Protein AF-A0A355DF22-F1 (afdb_monomer)

Foldseek 3Di:
DDPDLPQAAALLLQLLLVVLLVLLVLLQQLLVQCVVFHDLSVQSNVLSVVSNCSSCCSNVSYDYDDDDPVSVVCSLVSSLVSQLLSSLRSCLSSVQVPDPPDDPVVSSVQSSVLSNCLLLLVPDHPADPRHHPVVDRVSVVSSSNVNNVNNVVSVVCVCVVPVVD

Radius of gyration: 17.3 Å; Cα contacts (8 Å, |Δi|>4): 231; chains: 1; bounding box: 56×30×51 Å

Secondary structure (DSSP, 8-state):
-------EE-HHHHHHHHHHHHHHHHHHHHHHHHHHH-S-HHHHHHHHHHHHHHHHHHHHHEE-----HHHHHHHHHHHHHHHHHHTTHHHHHTTTT--TT--HHHHHHHHHHHHHHHHTT------BTTB-GGGS-HHHHHHHHHHHHHHHHHHHHHHHHHS--

Solvent-accessible surface area (backbone atoms only — not comparable to full-atom values): 8362 Å² total; per-residue (Å²): 138,80,82,74,78,78,52,45,73,31,42,31,51,21,51,31,9,52,51,28,40,55,51,17,50,41,30,39,52,15,17,60,44,7,69,78,73,39,82,46,22,66,29,17,42,51,34,15,51,54,35,30,51,54,8,49,50,33,36,68,48,23,33,68,55,84,86,46,72,68,50,50,54,49,22,52,56,49,25,53,54,50,50,22,58,60,56,14,38,39,39,59,60,46,40,72,60,67,51,91,98,60,56,71,69,56,33,48,47,48,26,36,47,40,21,37,21,18,40,68,49,65,75,59,71,75,60,39,98,92,46,51,70,86,76,53,38,60,9,62,55,45,33,49,52,48,33,26,52,53,21,50,50,49,53,53,51,50,51,64,64,56,68,78,114

Structure (mmCIF, N/CA/C/O backbone):
data_AF-A0A355DF22-F1
#
_entry.id   AF-A0A355DF22-F1
#
loop_
_atom_site.group_PDB
_atom_site.id
_atom_site.type_symbol
_atom_site.label_atom_id
_atom_site.label_alt_id
_atom_site.label_comp_id
_atom_site.label_asym_id
_atom_site.label_entity_id
_atom_site.label_seq_id
_atom_site.pdbx_PDB_ins_code
_atom_site.Cartn_x
_atom_site.Cartn_y
_atom_site.Cartn_z
_atom_site.occupancy
_atom_site.B_iso_or_equiv
_atom_site.auth_seq_id
_atom_site.auth_comp_id
_atom_site.auth_asym_id
_atom_site.auth_atom_id
_atom_site.pdbx_PDB_model_num
A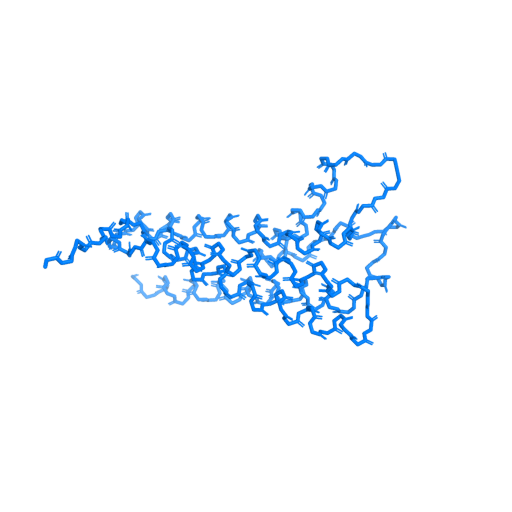TOM 1 N N . MET A 1 1 ? -37.456 12.253 9.117 1.00 39.12 1 MET A N 1
ATOM 2 C CA . MET A 1 1 ? -36.954 10.973 9.665 1.00 39.12 1 MET A CA 1
ATOM 3 C C . MET A 1 1 ? -35.937 10.402 8.690 1.00 39.12 1 MET A C 1
ATOM 5 O O . MET A 1 1 ? -36.311 9.685 7.775 1.00 39.12 1 MET A O 1
ATOM 9 N N . THR A 1 2 ? -34.670 10.788 8.810 1.00 47.53 2 THR A N 1
ATOM 10 C CA . THR A 1 2 ? -33.582 10.227 8.000 1.00 47.53 2 THR A CA 1
ATOM 11 C C . THR A 1 2 ? -33.046 8.998 8.717 1.00 47.53 2 THR A C 1
ATOM 13 O O . THR A 1 2 ? -32.578 9.083 9.850 1.00 47.53 2 THR A O 1
ATOM 16 N N . VAL A 1 3 ? -33.188 7.841 8.075 1.00 49.06 3 VAL A N 1
ATOM 17 C CA . VAL A 1 3 ? -32.659 6.560 8.540 1.00 49.06 3 VAL A CA 1
ATOM 18 C C . VAL A 1 3 ? -31.149 6.720 8.700 1.00 49.06 3 VAL A C 1
ATOM 20 O O . VAL A 1 3 ? -30.416 6.826 7.720 1.00 49.06 3 VAL A O 1
ATOM 23 N N . LEU A 1 4 ? -30.685 6.811 9.946 1.00 54.22 4 LEU A N 1
ATOM 24 C CA . LEU A 1 4 ? -29.269 6.735 10.280 1.00 54.22 4 LEU A CA 1
ATOM 25 C C . LEU A 1 4 ? -28.772 5.383 9.769 1.00 54.22 4 LEU A C 1
ATOM 27 O O . LEU A 1 4 ? -29.123 4.347 10.333 1.00 54.22 4 LEU A O 1
ATOM 31 N N . HIS A 1 5 ? -27.982 5.379 8.693 1.00 60.12 5 HIS A N 1
ATOM 32 C CA . HIS A 1 5 ? -27.253 4.184 8.292 1.00 60.12 5 HIS A CA 1
ATOM 33 C C . HIS A 1 5 ? -26.396 3.751 9.484 1.00 60.12 5 HIS A C 1
ATOM 35 O O . HIS A 1 5 ? -25.424 4.413 9.852 1.00 60.12 5 HIS A O 1
ATOM 41 N N . SER A 1 6 ? -26.807 2.657 10.121 1.00 79.19 6 SER A N 1
ATOM 42 C CA . SER A 1 6 ? -26.033 1.963 11.139 1.00 79.19 6 SER A CA 1
ATOM 43 C C . SER A 1 6 ? -24.684 1.591 10.522 1.00 79.19 6 SER A C 1
ATOM 45 O O . SER A 1 6 ? -24.592 0.665 9.719 1.00 79.19 6 SER A O 1
ATOM 47 N N . ARG A 1 7 ? -23.640 2.369 10.828 1.00 88.69 7 ARG A N 1
ATOM 48 C CA . ARG A 1 7 ? -22.266 2.047 10.428 1.00 88.69 7 ARG A CA 1
ATOM 49 C C . ARG A 1 7 ? -21.867 0.738 11.099 1.00 88.69 7 ARG A C 1
ATOM 51 O O . ARG A 1 7 ? -22.084 0.569 12.303 1.00 88.69 7 ARG A O 1
ATOM 58 N N . TRP A 1 8 ? -21.245 -0.147 10.331 1.00 91.38 8 TRP A N 1
ATOM 59 C CA . TRP A 1 8 ? -20.798 -1.459 10.787 1.00 91.38 8 TRP A CA 1
ATOM 60 C C . TRP A 1 8 ? -19.793 -1.291 11.928 1.00 91.38 8 TRP A C 1
ATOM 62 O O . TRP A 1 8 ? -18.832 -0.529 11.812 1.00 91.38 8 TRP A O 1
ATOM 72 N N . VAL A 1 9 ? -20.015 -1.969 13.052 1.00 94.25 9 VAL A N 1
ATOM 73 C CA . VAL A 1 9 ? -19.109 -1.891 14.203 1.00 94.25 9 VAL A CA 1
ATOM 74 C C . VAL A 1 9 ? -17.957 -2.863 13.974 1.00 94.25 9 VAL A C 1
ATOM 76 O O . VAL A 1 9 ? -18.108 -4.067 14.144 1.00 94.25 9 VAL A O 1
ATOM 79 N N . THR A 1 10 ? -16.814 -2.341 13.540 1.00 94.88 10 THR A N 1
ATOM 80 C CA . THR A 1 10 ? -15.580 -3.110 13.353 1.00 94.88 10 THR A CA 1
ATOM 81 C C . THR A 1 10 ? -14.383 -2.176 13.457 1.00 94.88 10 THR A C 1
ATOM 83 O O . THR A 1 10 ? -14.158 -1.315 12.605 1.00 94.88 10 THR A O 1
ATOM 86 N N . THR A 1 11 ? -13.603 -2.334 14.524 1.00 95.00 11 THR A N 1
ATOM 87 C CA . THR A 1 11 ? -12.383 -1.545 14.726 1.00 95.00 11 THR A CA 1
ATOM 88 C C . THR A 1 11 ? -11.331 -1.898 13.680 1.00 95.00 11 THR A C 1
ATOM 90 O O . THR A 1 11 ? -10.740 -0.991 13.103 1.00 95.00 11 THR A O 1
ATOM 93 N N . THR A 1 12 ? -11.153 -3.184 13.358 1.00 95.75 12 THR A N 1
ATOM 94 C CA . THR A 1 12 ? -10.207 -3.636 12.327 1.00 95.75 12 THR A CA 1
ATOM 95 C C . THR A 1 12 ? -10.518 -3.036 10.967 1.00 95.75 12 THR A C 1
ATOM 97 O O . THR A 1 12 ? -9.631 -2.460 10.346 1.00 95.75 12 THR A O 1
ATOM 100 N N . GLY A 1 13 ? -11.780 -3.102 10.524 1.00 96.75 13 GLY A N 1
ATOM 101 C CA . GLY A 1 13 ? -12.176 -2.486 9.259 1.00 96.75 13 GLY A CA 1
ATOM 102 C C . GLY A 1 13 ? -11.934 -0.978 9.281 1.00 96.75 13 GLY A C 1
ATOM 103 O O . GLY A 1 13 ? -11.339 -0.424 8.362 1.00 96.75 13 GLY A O 1
ATOM 104 N N . HIS A 1 14 ? -12.306 -0.313 10.373 1.00 97.00 14 HIS A N 1
ATOM 105 C CA . HIS A 1 14 ? -12.132 1.130 10.491 1.00 97.00 14 HIS A CA 1
ATOM 106 C C . HIS A 1 14 ? -10.668 1.569 10.395 1.00 97.00 14 HIS A C 1
ATOM 10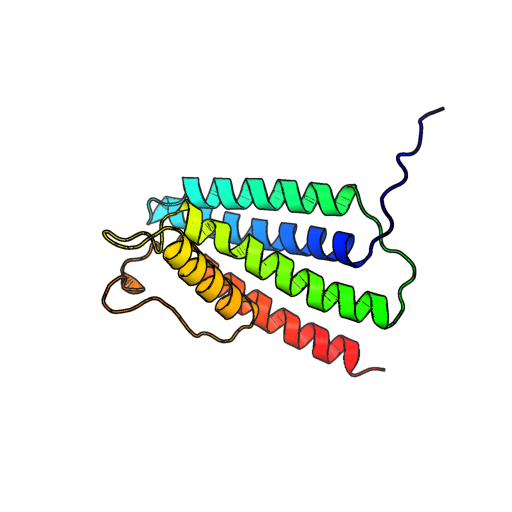8 O O . HIS A 1 14 ? -10.360 2.496 9.647 1.00 97.00 14 HIS A O 1
ATOM 114 N N . VAL A 1 15 ? -9.775 0.892 11.120 1.00 96.25 15 VAL A N 1
ATOM 115 C CA . VAL A 1 15 ? -8.334 1.178 11.124 1.00 96.25 15 VAL A CA 1
ATOM 116 C C . VAL A 1 15 ? -7.706 0.833 9.775 1.00 96.25 15 VAL A C 1
ATOM 118 O O . VAL A 1 15 ? -6.985 1.664 9.224 1.00 96.25 15 VAL A O 1
ATOM 121 N N . ALA A 1 16 ? -8.047 -0.318 9.189 1.00 97.62 16 ALA A N 1
ATOM 122 C CA . ALA A 1 16 ? -7.577 -0.694 7.859 1.00 97.62 16 ALA A CA 1
ATOM 123 C C . ALA A 1 16 ? -8.006 0.327 6.794 1.00 97.62 16 ALA A C 1
ATOM 125 O O . ALA A 1 16 ? -7.212 0.683 5.931 1.00 97.62 16 ALA A O 1
ATOM 126 N N . GLY A 1 17 ? -9.224 0.872 6.887 1.00 98.06 17 GLY A N 1
ATOM 127 C CA . GLY A 1 17 ? -9.704 1.911 5.975 1.00 98.06 17 GLY A CA 1
ATOM 128 C C . GLY A 1 17 ? -8.870 3.190 6.045 1.00 98.06 17 GLY A C 1
ATOM 129 O O . GLY A 1 17 ? -8.516 3.749 5.011 1.00 98.06 17 GLY A O 1
ATOM 130 N N . ILE A 1 18 ? -8.495 3.624 7.255 1.00 97.31 18 ILE A N 1
ATOM 131 C CA . ILE A 1 18 ? -7.575 4.759 7.445 1.00 97.31 18 ILE A CA 1
ATOM 132 C C . ILE A 1 18 ? -6.206 4.428 6.853 1.00 97.31 18 ILE A C 1
ATOM 134 O O . ILE A 1 18 ? -5.663 5.231 6.100 1.00 97.31 18 ILE A O 1
ATOM 138 N N . ALA A 1 19 ? -5.664 3.248 7.156 1.00 97.00 19 ALA A N 1
ATOM 139 C CA . ALA A 1 19 ? -4.358 2.833 6.660 1.00 97.00 19 ALA A CA 1
ATOM 140 C C . ALA A 1 19 ? -4.314 2.813 5.124 1.00 97.00 19 ALA A C 1
ATOM 142 O O . ALA A 1 19 ? -3.382 3.353 4.537 1.00 97.00 19 ALA A O 1
ATOM 143 N N . LEU A 1 20 ? -5.354 2.297 4.461 1.00 98.44 20 LEU A N 1
ATOM 144 C CA . LEU A 1 20 ? -5.457 2.301 3.000 1.00 98.44 20 LEU A CA 1
ATOM 145 C C . LEU A 1 20 ? -5.462 3.717 2.406 1.00 98.44 20 LEU A C 1
ATOM 147 O O . LEU A 1 20 ? -4.859 3.929 1.360 1.00 98.44 20 LEU A O 1
ATOM 151 N N . LEU A 1 21 ? -6.062 4.709 3.071 1.00 98.38 21 LEU A N 1
ATOM 152 C CA . LEU A 1 21 ? -5.981 6.103 2.611 1.00 98.38 21 LEU A CA 1
ATOM 153 C C . LEU A 1 21 ? -4.540 6.641 2.652 1.00 98.38 21 LEU A C 1
ATOM 155 O O . LEU A 1 21 ? -4.125 7.343 1.731 1.00 98.38 21 LEU A O 1
ATOM 159 N N . PHE A 1 22 ? -3.752 6.268 3.666 1.00 95.69 22 PHE A N 1
ATOM 160 C CA . PHE A 1 22 ? -2.318 6.584 3.710 1.00 95.69 22 PHE A CA 1
ATOM 161 C C . PHE A 1 22 ? -1.526 5.836 2.631 1.00 95.69 22 PHE A C 1
ATOM 163 O O . PHE A 1 22 ? -0.650 6.419 1.994 1.00 95.69 22 PHE A O 1
ATOM 170 N N . VAL A 1 23 ? -1.855 4.567 2.375 1.00 97.94 23 VAL A N 1
ATOM 171 C CA . VAL A 1 23 ? -1.255 3.794 1.277 1.00 97.94 23 VAL A CA 1
ATOM 172 C C . VAL A 1 23 ? -1.539 4.450 -0.079 1.00 97.94 23 VAL A C 1
ATOM 174 O O . VAL A 1 23 ? -0.621 4.611 -0.883 1.00 97.94 23 VAL A O 1
ATOM 177 N N . ALA A 1 24 ? -2.774 4.899 -0.313 1.00 98.56 24 ALA A N 1
ATOM 178 C CA . ALA A 1 24 ? -3.162 5.605 -1.531 1.00 98.56 24 ALA A CA 1
ATOM 179 C C . ALA A 1 24 ? -2.409 6.932 -1.715 1.00 98.56 24 ALA A C 1
ATOM 181 O O . ALA A 1 24 ? -2.095 7.302 -2.847 1.00 98.56 24 ALA A O 1
ATOM 182 N N . ALA A 1 25 ? -2.074 7.631 -0.624 1.00 97.12 25 ALA A N 1
A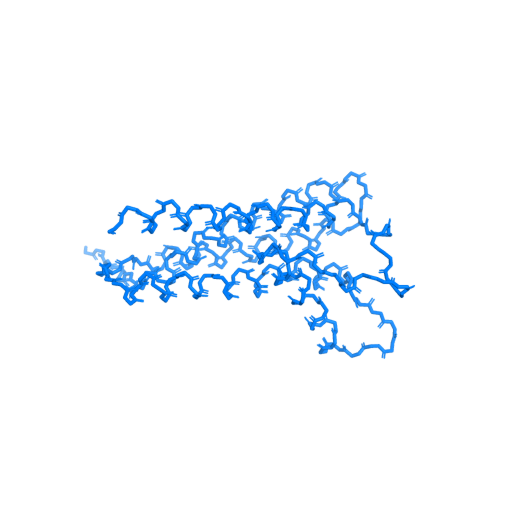TOM 183 C CA . ALA A 1 25 ? -1.233 8.825 -0.683 1.00 97.12 25 ALA A CA 1
ATOM 184 C C . ALA A 1 25 ? 0.189 8.492 -1.165 1.00 97.12 25 ALA A C 1
ATOM 186 O O . ALA A 1 25 ? 0.727 9.198 -2.013 1.00 97.12 25 ALA A O 1
ATOM 187 N N . GLY A 1 26 ? 0.767 7.380 -0.702 1.00 97.12 26 GLY A N 1
ATOM 188 C CA . GLY A 1 26 ? 2.054 6.885 -1.197 1.00 97.12 26 GLY A CA 1
ATOM 189 C C . GLY A 1 26 ? 2.033 6.485 -2.667 1.00 97.12 26 GLY A C 1
ATOM 190 O O . GLY A 1 26 ? 2.939 6.840 -3.416 1.00 97.12 26 GLY A O 1
ATOM 191 N N . MET A 1 27 ? 0.980 5.783 -3.097 1.00 98.31 27 MET A N 1
ATOM 192 C CA . MET A 1 27 ? 0.791 5.432 -4.510 1.00 98.31 27 MET A CA 1
ATOM 193 C C . MET A 1 27 ? 0.645 6.690 -5.375 1.00 98.31 27 MET A C 1
ATOM 195 O O . MET A 1 27 ? 1.263 6.776 -6.429 1.00 98.31 27 MET A O 1
ATOM 199 N N . SER A 1 28 ? -0.111 7.688 -4.903 1.00 98.00 28 SER A N 1
ATOM 200 C CA . SER A 1 28 ? -0.248 8.989 -5.572 1.00 98.00 28 SER A CA 1
ATOM 201 C C . SER A 1 28 ? 1.088 9.723 -5.674 1.00 98.00 28 SER A C 1
ATOM 203 O O . SER A 1 28 ? 1.394 10.284 -6.719 1.00 98.00 28 SER A O 1
ATOM 205 N N . LEU A 1 29 ? 1.898 9.705 -4.609 1.00 97.44 29 LEU A N 1
ATOM 206 C 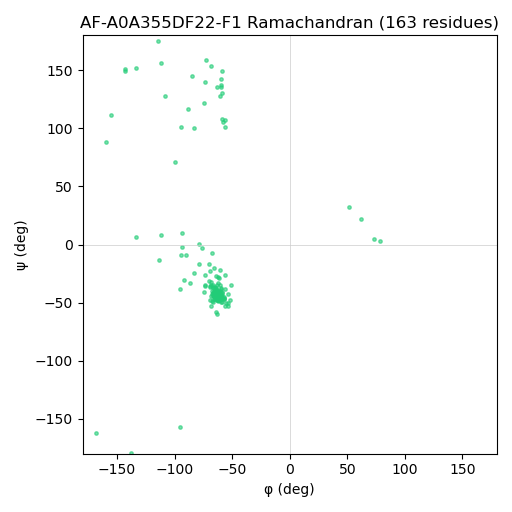CA . LEU A 1 29 ? 3.227 10.314 -4.615 1.00 97.44 29 LEU A CA 1
ATOM 207 C C . LEU A 1 29 ? 4.136 9.648 -5.652 1.00 97.44 29 LEU A C 1
ATOM 209 O O . LEU A 1 29 ? 4.763 10.345 -6.445 1.00 97.44 29 LEU A O 1
ATOM 213 N N . GLY A 1 30 ? 4.171 8.313 -5.674 1.00 97.25 30 GLY A N 1
ATOM 214 C CA . GLY A 1 30 ? 4.908 7.569 -6.691 1.00 97.25 30 GLY A CA 1
ATOM 215 C C . GLY A 1 30 ? 4.408 7.886 -8.100 1.00 97.25 30 GLY A C 1
ATOM 216 O O . GLY A 1 30 ? 5.213 8.181 -8.971 1.00 97.25 30 GLY A O 1
ATOM 217 N N . ALA A 1 31 ? 3.090 7.961 -8.301 1.00 97.62 31 ALA A N 1
ATOM 218 C CA . ALA A 1 31 ? 2.507 8.319 -9.589 1.00 97.62 31 ALA A CA 1
ATOM 219 C C . ALA A 1 31 ? 2.919 9.719 -10.066 1.00 97.62 31 ALA A C 1
ATOM 221 O O . ALA A 1 31 ? 3.204 9.900 -11.243 1.00 97.62 31 ALA A O 1
ATOM 222 N N . VAL A 1 32 ? 2.964 10.707 -9.163 1.00 97.25 32 VAL A N 1
ATOM 223 C CA . VAL A 1 32 ? 3.420 12.067 -9.486 1.00 97.25 32 VAL A CA 1
ATOM 224 C C . VAL A 1 32 ? 4.886 12.072 -9.909 1.00 97.25 32 VAL A C 1
ATOM 226 O O . VAL A 1 32 ? 5.229 12.790 -10.839 1.00 97.25 32 VAL A O 1
ATOM 229 N N . ILE A 1 33 ? 5.739 11.282 -9.256 1.00 96.56 33 ILE A N 1
ATOM 230 C CA . ILE A 1 33 ? 7.159 11.163 -9.625 1.00 96.56 33 ILE A CA 1
ATOM 231 C C . ILE A 1 33 ? 7.298 10.499 -10.994 1.00 96.56 33 ILE A C 1
ATOM 233 O O . ILE A 1 33 ? 7.998 11.016 -11.858 1.00 96.56 33 ILE A O 1
ATOM 237 N N . GLU A 1 34 ? 6.541 9.431 -11.222 1.00 94.81 34 GLU A N 1
ATOM 238 C CA . GLU A 1 34 ? 6.537 8.685 -12.478 1.00 94.81 34 GLU A CA 1
ATOM 239 C C . GLU A 1 34 ? 6.103 9.551 -13.681 1.00 94.81 34 GLU A C 1
ATOM 241 O O . GLU A 1 34 ? 6.468 9.247 -14.809 1.00 94.81 34 GLU A O 1
ATOM 246 N N . LEU A 1 35 ? 5.376 10.664 -13.474 1.00 93.62 35 LEU A N 1
ATOM 247 C CA . LEU A 1 35 ? 5.057 11.627 -14.545 1.00 93.62 35 LEU A CA 1
ATOM 248 C C . LEU A 1 35 ? 6.289 12.359 -15.103 1.00 93.62 35 LEU A C 1
ATOM 250 O O . LEU A 1 35 ? 6.199 12.932 -16.190 1.00 93.62 35 LEU A O 1
ATOM 254 N N . PHE A 1 36 ? 7.400 12.401 -14.365 1.00 91.06 36 PHE A N 1
ATOM 255 C CA . PHE A 1 36 ? 8.613 13.107 -14.780 1.00 91.06 36 PHE A CA 1
ATOM 256 C C . PHE A 1 36 ? 9.625 12.196 -15.472 1.00 91.06 36 PHE A C 1
ATOM 258 O O . PHE A 1 36 ? 10.279 12.640 -16.416 1.00 91.06 36 PHE A O 1
ATOM 265 N N . ASP A 1 37 ? 9.776 10.956 -15.005 1.00 83.12 37 ASP A N 1
ATOM 266 C CA . ASP A 1 37 ? 10.865 10.065 -15.423 1.00 83.12 37 ASP A CA 1
ATOM 267 C C . ASP A 1 37 ? 10.434 8.631 -15.771 1.00 83.12 37 ASP A C 1
ATOM 269 O O . ASP A 1 37 ? 11.292 7.802 -16.079 1.00 83.12 37 ASP A O 1
ATOM 273 N N . GLY A 1 38 ? 9.129 8.346 -15.789 1.00 85.12 38 GLY A N 1
ATOM 274 C CA . GLY A 1 38 ? 8.600 7.004 -16.009 1.00 85.12 38 GLY A CA 1
ATOM 275 C C . GLY A 1 38 ? 7.390 6.932 -16.942 1.00 85.12 38 GLY A C 1
ATOM 276 O O . GLY A 1 38 ? 6.917 7.925 -17.498 1.00 85.12 38 GLY A O 1
ATOM 277 N N . THR A 1 39 ? 6.894 5.712 -17.145 1.00 90.44 39 THR A N 1
ATOM 278 C CA . THR A 1 39 ? 5.729 5.419 -18.005 1.00 90.44 39 THR A CA 1
ATOM 279 C C . THR A 1 39 ? 4.531 4.903 -17.222 1.00 90.44 39 THR A C 1
ATOM 281 O O . THR A 1 39 ? 3.408 4.915 -17.727 1.00 90.44 39 THR A O 1
ATOM 284 N N . GLU A 1 40 ? 4.737 4.517 -15.964 1.00 95.25 40 GLU A N 1
ATOM 285 C CA . GLU A 1 40 ? 3.756 3.764 -15.184 1.00 95.25 40 GLU A CA 1
ATOM 286 C C . GLU A 1 40 ? 2.837 4.650 -14.331 1.00 95.25 40 GLU A C 1
ATOM 288 O O . GLU A 1 40 ? 2.040 4.157 -13.527 1.00 95.25 40 GLU A O 1
ATOM 293 N N . ALA A 1 41 ? 2.880 5.972 -14.533 1.00 96.56 41 ALA A N 1
ATOM 294 C CA . ALA A 1 41 ? 2.033 6.919 -13.815 1.00 96.56 41 ALA A CA 1
ATOM 295 C C . ALA A 1 41 ? 0.533 6.572 -13.918 1.00 96.56 41 ALA A C 1
ATOM 297 O O . ALA A 1 41 ? -0.146 6.606 -12.886 1.00 96.56 41 ALA A O 1
ATOM 298 N N . PRO A 1 42 ? -0.018 6.168 -15.088 1.00 96.94 42 PRO A N 1
ATOM 299 C CA . PRO A 1 42 ? -1.418 5.761 -15.177 1.00 96.94 42 PRO A CA 1
ATOM 300 C C . PRO A 1 42 ? -1.741 4.552 -14.292 1.00 96.94 42 PRO A C 1
ATOM 302 O O . PRO A 1 42 ? -2.754 4.559 -13.591 1.00 96.94 42 PRO A O 1
ATOM 305 N N . ALA A 1 43 ? -0.874 3.537 -14.274 1.00 97.38 43 ALA A N 1
ATOM 306 C CA . ALA A 1 43 ? -1.059 2.343 -13.456 1.00 97.38 43 ALA A CA 1
ATOM 307 C C . ALA A 1 43 ? -1.042 2.677 -11.958 1.00 97.38 43 ALA A C 1
ATOM 309 O O . ALA A 1 43 ? -1.912 2.230 -11.204 1.00 97.38 43 ALA A O 1
ATOM 310 N N . MET A 1 44 ? -0.103 3.526 -11.533 1.00 97.88 44 MET A N 1
ATOM 311 C CA . MET A 1 44 ? -0.009 3.978 -10.146 1.00 97.88 44 MET A CA 1
ATOM 312 C C . MET A 1 44 ? -1.199 4.857 -9.733 1.00 97.88 44 MET A C 1
ATOM 314 O O . MET A 1 44 ? -1.699 4.708 -8.618 1.00 97.88 44 MET A O 1
ATOM 318 N N . LEU A 1 45 ? -1.710 5.720 -10.621 1.00 98.25 45 LEU A N 1
ATOM 319 C CA . LEU A 1 45 ? -2.922 6.509 -10.367 1.00 98.25 45 LEU A CA 1
ATOM 320 C C . LEU A 1 45 ? -4.163 5.625 -10.224 1.00 98.25 45 LEU A C 1
ATOM 322 O O . LEU A 1 45 ? -4.975 5.858 -9.329 1.00 98.25 45 LEU A O 1
ATOM 326 N N . VAL A 1 46 ? -4.309 4.593 -11.061 1.00 98.50 46 VAL A N 1
ATOM 327 C CA . VAL A 1 46 ? -5.409 3.627 -10.930 1.00 98.50 46 VAL A CA 1
ATOM 328 C C . VAL A 1 46 ? -5.288 2.861 -9.612 1.00 98.50 46 VAL A C 1
ATOM 330 O O . VAL A 1 46 ? -6.278 2.757 -8.885 1.00 98.50 46 VAL A O 1
ATOM 333 N N . ALA A 1 47 ? -4.086 2.396 -9.249 1.00 98.62 47 ALA A N 1
ATOM 334 C CA . ALA A 1 47 ? -3.840 1.754 -7.956 1.00 98.62 47 ALA A CA 1
ATOM 335 C C . ALA A 1 47 ? -4.220 2.678 -6.788 1.00 98.62 47 ALA A C 1
ATOM 337 O O . ALA A 1 47 ? -4.936 2.262 -5.872 1.00 98.62 47 ALA A O 1
ATOM 338 N N . ALA A 1 48 ? -3.799 3.945 -6.846 1.00 98.69 48 ALA A N 1
ATOM 339 C CA . ALA A 1 48 ? -4.105 4.951 -5.839 1.00 98.69 48 ALA A CA 1
ATOM 340 C C . ALA A 1 48 ? -5.614 5.203 -5.728 1.00 98.69 48 ALA A C 1
ATOM 342 O O . ALA A 1 48 ? -6.149 5.205 -4.622 1.00 98.69 48 ALA A O 1
ATOM 343 N N . ALA A 1 49 ? -6.316 5.360 -6.853 1.00 98.69 49 ALA A N 1
ATOM 344 C CA . ALA A 1 49 ? -7.754 5.604 -6.881 1.00 98.69 49 ALA A CA 1
ATOM 345 C C . ALA A 1 49 ? -8.550 4.414 -6.326 1.00 98.69 49 ALA A C 1
ATOM 347 O O . ALA A 1 49 ? -9.406 4.603 -5.462 1.00 98.69 49 ALA A O 1
ATOM 348 N N . VAL A 1 50 ? -8.237 3.187 -6.758 1.00 98.69 50 VAL A N 1
ATOM 349 C CA . VAL A 1 50 ? -8.872 1.960 -6.243 1.00 98.69 50 VAL A CA 1
ATOM 350 C C . VAL A 1 50 ? -8.645 1.836 -4.737 1.00 98.69 50 VAL A C 1
ATOM 352 O O . VAL A 1 50 ? -9.590 1.606 -3.980 1.00 98.69 50 VAL A O 1
ATOM 355 N N . THR A 1 51 ? -7.411 2.061 -4.287 1.00 98.75 51 THR A N 1
ATOM 356 C CA . THR A 1 51 ? -7.044 1.997 -2.869 1.00 98.75 51 THR A CA 1
ATOM 357 C C . THR A 1 51 ? -7.737 3.088 -2.052 1.00 98.75 51 THR A C 1
ATOM 359 O O . THR A 1 51 ? -8.248 2.811 -0.967 1.00 98.75 51 THR A O 1
ATOM 362 N N . ALA A 1 52 ? -7.823 4.314 -2.575 1.00 98.75 52 ALA A N 1
ATOM 363 C CA . ALA A 1 52 ? -8.496 5.431 -1.920 1.00 98.75 52 ALA A CA 1
ATOM 364 C C . ALA A 1 52 ? -10.003 5.189 -1.796 1.00 98.75 52 ALA A C 1
ATOM 366 O O . ALA A 1 52 ? -10.572 5.419 -0.731 1.00 98.75 52 ALA A O 1
ATOM 367 N N . VAL A 1 53 ? -10.648 4.684 -2.852 1.00 98.62 53 VAL A N 1
ATOM 368 C CA . VAL A 1 53 ? -12.077 4.339 -2.838 1.00 98.62 53 VAL A CA 1
ATOM 369 C C . VAL A 1 53 ? -12.348 3.212 -1.844 1.00 98.62 53 VAL A C 1
ATOM 371 O O . VAL A 1 53 ? -13.265 3.333 -1.032 1.00 98.62 53 VAL A O 1
ATOM 374 N N . ALA A 1 54 ? -11.533 2.153 -1.844 1.00 98.44 54 ALA A N 1
ATOM 375 C CA . ALA A 1 54 ? -11.659 1.058 -0.885 1.00 98.44 54 ALA A CA 1
ATOM 376 C C . ALA A 1 54 ? -11.443 1.538 0.562 1.00 98.44 54 ALA A C 1
ATOM 378 O O . ALA A 1 54 ? -12.250 1.242 1.445 1.00 98.44 54 ALA A O 1
ATOM 379 N N . GLY A 1 55 ? -10.395 2.334 0.799 1.00 98.44 55 GLY A N 1
ATOM 380 C CA . GLY A 1 55 ? -10.072 2.904 2.106 1.00 98.44 55 GLY A CA 1
ATOM 381 C C . GLY A 1 55 ? -11.158 3.843 2.628 1.00 98.44 55 GLY A C 1
ATOM 382 O O . GLY A 1 55 ? -11.621 3.685 3.759 1.00 98.44 55 GLY A O 1
ATOM 383 N N . ALA A 1 56 ? -11.635 4.768 1.790 1.00 98.38 56 ALA A N 1
ATOM 384 C CA . ALA A 1 56 ? -12.738 5.670 2.114 1.00 98.38 56 ALA A CA 1
ATOM 385 C C . ALA A 1 56 ? -14.026 4.886 2.384 1.00 98.38 56 ALA A C 1
ATOM 387 O O . ALA A 1 56 ? -14.669 5.097 3.414 1.00 98.38 56 ALA A O 1
ATOM 388 N N . GLY A 1 57 ? -14.375 3.942 1.505 1.00 97.50 57 GLY A N 1
ATOM 389 C CA . GLY A 1 57 ? -15.534 3.071 1.667 1.00 97.50 57 GLY A CA 1
ATOM 390 C C . GLY A 1 57 ? -15.510 2.360 3.016 1.00 97.50 57 GLY A C 1
ATOM 391 O O . GLY A 1 57 ? -16.461 2.469 3.788 1.00 97.50 57 GLY A O 1
ATOM 392 N N . LEU A 1 58 ? -14.387 1.729 3.363 1.00 97.06 58 LEU A N 1
ATOM 393 C CA . LEU A 1 58 ? -14.235 1.024 4.630 1.00 97.06 58 LEU A CA 1
ATOM 394 C C . LEU A 1 58 ? -14.272 1.986 5.830 1.00 97.06 58 LEU A C 1
ATOM 396 O O . LEU A 1 58 ? -15.000 1.743 6.792 1.00 97.06 58 LEU A O 1
ATOM 400 N N . ARG A 1 59 ? -13.577 3.128 5.765 1.00 97.00 59 ARG A N 1
ATOM 401 C CA . ARG A 1 59 ? -13.538 4.144 6.833 1.00 97.00 59 ARG A CA 1
ATOM 402 C C . ARG A 1 59 ? -14.904 4.778 7.116 1.00 97.00 59 ARG A C 1
ATOM 404 O O . ARG A 1 59 ? -15.222 5.077 8.276 1.00 97.00 59 ARG A O 1
ATOM 411 N N . TYR A 1 60 ? -15.700 5.042 6.086 1.00 96.50 60 TYR A N 1
ATOM 412 C CA . TYR A 1 60 ? -17.004 5.685 6.240 1.00 96.50 60 TYR A CA 1
ATOM 413 C C . TYR A 1 60 ? -18.116 4.670 6.533 1.00 96.50 60 TYR A C 1
ATOM 415 O O . TYR A 1 60 ? -18.989 4.969 7.351 1.00 96.50 60 TYR A O 1
ATOM 423 N N . ALA A 1 61 ? -18.038 3.447 5.998 1.00 96.38 61 ALA A N 1
ATOM 424 C CA . ALA A 1 61 ? -19.001 2.382 6.286 1.00 96.38 61 ALA A CA 1
ATOM 425 C C . ALA A 1 61 ? -18.849 1.779 7.693 1.00 96.38 61 ALA A C 1
ATOM 427 O O . ALA A 1 61 ? -19.828 1.279 8.249 1.00 96.38 61 ALA A O 1
ATOM 428 N N . THR A 1 62 ? -17.653 1.839 8.288 1.00 96.69 62 THR A N 1
ATOM 429 C CA . THR A 1 62 ? -17.358 1.214 9.588 1.00 96.69 62 THR A CA 1
ATOM 430 C C . THR A 1 62 ? -17.114 2.237 10.691 1.00 96.69 62 THR A C 1
ATOM 432 O O . THR A 1 62 ? -16.711 3.367 10.417 1.00 96.69 62 THR A O 1
ATOM 435 N N . ARG A 1 63 ? -17.315 1.854 11.953 1.00 95.69 63 ARG A N 1
ATOM 436 C CA . ARG A 1 63 ? -16.919 2.615 13.148 1.00 95.69 63 ARG A CA 1
ATOM 437 C C . ARG A 1 63 ? -16.217 1.702 14.164 1.00 95.69 63 ARG A C 1
ATOM 439 O O . ARG A 1 63 ? -16.544 0.513 14.195 1.00 95.69 63 ARG A O 1
ATOM 446 N N . PRO A 1 64 ? -15.312 2.231 15.007 1.00 94.25 64 PRO A N 1
ATOM 447 C CA . PRO A 1 64 ? -14.724 1.455 16.093 1.00 94.25 64 PRO A CA 1
ATOM 448 C C . PRO A 1 64 ? -15.799 0.955 17.063 1.00 94.25 64 PRO A C 1
ATOM 450 O O . PRO A 1 64 ? -16.780 1.657 17.326 1.00 94.25 64 PRO A O 1
ATOM 453 N N . GLY A 1 65 ? -15.618 -0.267 17.559 1.00 90.75 65 GLY A N 1
ATOM 454 C CA . GLY A 1 65 ? -16.417 -0.839 18.642 1.00 90.75 65 GLY A CA 1
ATOM 455 C C . GLY A 1 65 ? -15.753 -0.646 20.001 1.00 90.75 65 GLY A C 1
ATOM 456 O O . GLY A 1 65 ? -14.913 0.236 20.175 1.00 90.75 65 GLY A O 1
ATOM 457 N N . THR A 1 66 ? -16.110 -1.501 20.959 1.00 92.75 66 THR A N 1
ATOM 458 C CA . THR A 1 66 ? -15.397 -1.600 22.237 1.00 92.75 66 THR A CA 1
ATOM 459 C C . THR A 1 66 ? -13.933 -1.946 21.980 1.00 92.75 66 THR A C 1
ATOM 461 O O . THR A 1 66 ? -13.634 -2.867 21.222 1.00 92.75 66 THR A O 1
ATOM 464 N N . ILE A 1 67 ? -13.020 -1.196 22.592 1.00 91.50 67 ILE A N 1
ATOM 465 C CA . ILE A 1 67 ? -11.582 -1.422 22.455 1.00 91.50 67 ILE A CA 1
ATOM 466 C C . ILE A 1 67 ? -11.126 -2.296 23.618 1.00 91.50 67 ILE A C 1
ATOM 468 O O . ILE A 1 67 ? -10.953 -1.821 24.737 1.00 91.50 67 ILE A O 1
ATOM 472 N N . ASP A 1 68 ? -10.956 -3.583 23.343 1.00 91.25 68 ASP A N 1
ATOM 473 C CA . ASP A 1 68 ? -10.299 -4.541 24.225 1.00 91.25 68 ASP A CA 1
ATOM 474 C C . ASP A 1 68 ? -8.998 -5.058 23.586 1.00 91.25 68 ASP A C 1
ATOM 476 O O . ASP A 1 68 ? -8.663 -4.732 22.443 1.00 91.25 68 ASP A O 1
ATOM 480 N N . ARG A 1 69 ? -8.236 -5.875 24.325 1.00 90.06 69 ARG A N 1
ATOM 481 C CA . ARG A 1 69 ? -6.953 -6.409 23.838 1.00 90.06 69 ARG A CA 1
ATOM 482 C C . ARG A 1 69 ? -7.122 -7.187 22.530 1.00 90.06 69 ARG A C 1
ATOM 484 O O . ARG A 1 69 ? -6.352 -6.977 21.598 1.00 90.06 69 ARG A O 1
ATOM 491 N N . ALA A 1 70 ? -8.136 -8.049 22.443 1.00 91.00 70 ALA A N 1
ATOM 492 C CA . ALA A 1 70 ? -8.392 -8.863 21.255 1.00 91.00 70 ALA A CA 1
ATOM 493 C C . ALA A 1 70 ? -8.691 -7.997 20.020 1.00 91.00 70 ALA A C 1
ATOM 495 O O . ALA A 1 70 ? -8.157 -8.243 18.937 1.00 91.00 70 ALA A O 1
ATOM 496 N N . THR A 1 71 ? -9.483 -6.939 20.187 1.00 92.25 71 THR A N 1
ATOM 497 C CA . THR A 1 71 ? -9.809 -5.982 19.126 1.00 92.25 71 THR A CA 1
ATOM 498 C C . THR A 1 71 ? -8.574 -5.212 18.661 1.00 92.25 71 THR A C 1
ATOM 500 O O . THR A 1 71 ? -8.414 -4.989 17.465 1.00 92.25 71 THR A O 1
ATOM 503 N N . VAL A 1 72 ? -7.660 -4.849 19.566 1.00 90.94 72 VAL A N 1
ATOM 504 C CA . VAL A 1 72 ? -6.389 -4.205 19.190 1.00 90.94 72 VAL A CA 1
ATOM 505 C C . VAL A 1 72 ? -5.495 -5.166 18.404 1.00 90.94 72 VAL A C 1
ATOM 507 O O . VAL A 1 72 ? -5.044 -4.814 17.315 1.00 90.94 72 VAL A O 1
ATOM 510 N N . PHE A 1 73 ? -5.282 -6.394 18.891 1.00 91.00 73 PHE A N 1
ATOM 511 C CA . PHE A 1 73 ? -4.450 -7.384 18.192 1.00 91.00 73 PHE A CA 1
ATOM 512 C C . PHE A 1 73 ? -4.987 -7.711 16.796 1.00 91.00 73 PHE A C 1
ATOM 514 O O . PHE A 1 73 ? -4.228 -7.735 15.826 1.00 91.00 73 PHE A O 1
ATOM 521 N N . THR A 1 74 ? -6.299 -7.915 16.676 1.00 94.31 74 THR A N 1
ATOM 522 C CA . THR A 1 74 ? -6.943 -8.183 15.382 1.00 94.31 74 THR A CA 1
ATOM 523 C C . THR A 1 74 ? -6.923 -6.965 14.463 1.00 94.31 74 THR A C 1
ATOM 525 O O . THR A 1 74 ? -6.764 -7.132 13.255 1.00 94.31 74 THR A O 1
ATOM 528 N N . ALA A 1 75 ? -7.042 -5.745 14.996 1.00 94.38 75 ALA A N 1
ATOM 529 C CA . ALA A 1 75 ? -6.917 -4.524 14.206 1.00 94.38 75 ALA A CA 1
ATOM 530 C C . ALA A 1 75 ? -5.506 -4.364 13.639 1.00 94.38 75 ALA A C 1
ATOM 532 O O . ALA A 1 75 ? -5.369 -4.101 12.447 1.00 94.38 75 ALA A O 1
ATOM 533 N N . VAL A 1 76 ? -4.471 -4.576 14.454 1.00 92.44 76 VAL A N 1
ATOM 534 C CA . VAL A 1 76 ? -3.072 -4.494 14.015 1.00 92.44 76 VAL A CA 1
ATOM 535 C C . VAL A 1 76 ? -2.778 -5.571 12.971 1.00 92.44 76 VAL A C 1
ATOM 537 O O . VAL A 1 76 ? -2.436 -5.236 11.839 1.00 92.44 76 VAL A O 1
ATOM 540 N N . ALA A 1 77 ? -2.971 -6.852 13.305 1.00 93.56 77 ALA A N 1
ATOM 541 C CA . ALA A 1 77 ? -2.664 -7.961 12.398 1.00 93.56 77 ALA A CA 1
ATOM 542 C C . ALA A 1 77 ? -3.477 -7.891 11.094 1.00 93.56 77 ALA A C 1
ATOM 544 O O . ALA A 1 77 ? -2.926 -8.039 10.005 1.00 93.56 77 ALA A O 1
ATOM 545 N N . GLY A 1 78 ? -4.779 -7.607 11.194 1.00 96.44 78 GLY A N 1
ATOM 546 C CA . GLY A 1 78 ? -5.653 -7.471 10.031 1.00 96.44 78 GLY A CA 1
ATOM 547 C C . GLY A 1 78 ? -5.269 -6.290 9.142 1.00 96.44 78 GLY A C 1
ATOM 548 O O . GLY A 1 78 ? -5.276 -6.423 7.921 1.00 96.44 78 GLY A O 1
ATOM 549 N N . THR A 1 79 ? -4.882 -5.155 9.731 1.00 95.69 79 THR A N 1
ATOM 550 C CA . THR A 1 79 ? -4.441 -3.988 8.956 1.00 95.69 79 THR A CA 1
ATOM 551 C C . THR A 1 79 ? -3.160 -4.291 8.192 1.00 95.69 79 THR A C 1
ATOM 553 O O . THR A 1 79 ? -3.117 -3.994 7.004 1.00 95.69 79 THR A O 1
ATOM 556 N N . TRP A 1 80 ? -2.166 -4.936 8.817 1.00 94.56 80 TRP A N 1
ATOM 557 C CA . TRP A 1 80 ? -0.932 -5.347 8.133 1.00 94.56 80 TRP A CA 1
ATOM 558 C C . TRP A 1 80 ? -1.208 -6.247 6.928 1.00 94.56 80 TRP A C 1
ATOM 560 O O . TRP A 1 80 ? -0.716 -5.979 5.837 1.00 94.56 80 TRP A O 1
ATOM 570 N N . LEU A 1 81 ? -2.062 -7.260 7.095 1.00 97.19 81 LEU A N 1
ATOM 571 C CA . LEU A 1 81 ? -2.451 -8.140 5.991 1.00 97.19 81 LEU A CA 1
ATOM 572 C C . LEU A 1 81 ? -3.128 -7.368 4.849 1.00 97.19 81 LEU A C 1
ATOM 574 O O . LEU A 1 81 ? -2.794 -7.571 3.683 1.00 97.19 81 LEU A O 1
ATOM 578 N N . VAL A 1 82 ? -4.056 -6.464 5.177 1.00 98.19 82 VAL A N 1
ATOM 579 C CA . VAL A 1 82 ? -4.781 -5.667 4.180 1.00 98.19 82 VAL A CA 1
ATOM 580 C C . VAL A 1 82 ? -3.847 -4.712 3.437 1.00 98.19 82 VAL A C 1
ATOM 582 O O . VAL A 1 82 ? -3.906 -4.659 2.209 1.00 98.19 82 VAL A O 1
ATOM 585 N N . VAL A 1 83 ? -2.973 -3.977 4.134 1.00 97.50 83 VAL A N 1
ATOM 586 C CA . VAL A 1 83 ? -2.069 -3.022 3.471 1.00 97.50 83 VAL A CA 1
ATOM 587 C C . VAL A 1 83 ? -1.007 -3.725 2.633 1.00 97.50 83 VAL A C 1
ATOM 589 O O . VAL A 1 83 ? -0.717 -3.239 1.548 1.00 97.50 83 VAL A O 1
ATOM 592 N N . SER A 1 84 ? -0.488 -4.884 3.055 1.00 97.88 84 SER A N 1
ATOM 593 C CA . SER A 1 84 ? 0.452 -5.664 2.239 1.00 97.88 84 SER A CA 1
ATOM 594 C C . SER A 1 84 ? -0.213 -6.278 1.006 1.00 97.88 84 SER A C 1
ATOM 596 O O . SER A 1 84 ? 0.387 -6.324 -0.062 1.00 97.88 84 SER A O 1
ATOM 598 N N . ALA A 1 85 ? -1.467 -6.724 1.115 1.00 98.50 85 ALA A N 1
ATOM 599 C CA . ALA A 1 85 ? -2.194 -7.238 -0.040 1.00 98.50 85 ALA A CA 1
ATOM 600 C C . ALA A 1 85 ? -2.514 -6.118 -1.044 1.00 98.50 85 ALA A C 1
ATOM 602 O O . ALA A 1 85 ? -2.167 -6.214 -2.220 1.00 98.50 85 ALA A O 1
ATOM 603 N N . VAL A 1 86 ? -3.138 -5.029 -0.585 1.00 98.56 86 VAL A N 1
ATOM 604 C CA . VAL A 1 86 ? -3.546 -3.908 -1.451 1.00 98.56 86 VAL A CA 1
ATOM 605 C C . VAL A 1 86 ? -2.338 -3.114 -1.950 1.00 98.56 86 VAL A C 1
ATOM 607 O O . VAL A 1 86 ? -2.331 -2.625 -3.076 1.00 98.56 86 VAL A O 1
ATOM 610 N N . GLY A 1 87 ? -1.273 -3.035 -1.160 1.00 98.25 87 GLY A N 1
ATOM 611 C CA . GLY A 1 87 ? -0.032 -2.379 -1.545 1.00 98.25 87 GLY A CA 1
ATOM 612 C C . GLY A 1 87 ? 0.741 -3.077 -2.666 1.00 98.25 87 GLY A C 1
ATOM 613 O O . GLY A 1 87 ? 1.714 -2.523 -3.164 1.00 98.25 87 GLY A O 1
ATOM 614 N N . SER A 1 88 ? 0.329 -4.274 -3.090 1.00 98.62 88 SER A N 1
ATOM 615 C CA . SER A 1 88 ? 0.879 -4.922 -4.287 1.00 98.62 88 SER A CA 1
ATOM 616 C C . SER A 1 88 ? 0.303 -4.362 -5.595 1.00 98.62 88 SER A C 1
ATOM 618 O O . SER A 1 88 ? 0.902 -4.546 -6.654 1.00 98.62 88 SER A O 1
ATOM 620 N N . LEU A 1 89 ? -0.829 -3.643 -5.538 1.00 98.56 89 LEU A N 1
ATOM 621 C CA . LEU A 1 89 ? -1.532 -3.121 -6.713 1.00 98.56 89 LEU A CA 1
ATOM 622 C C . LEU A 1 89 ? -0.663 -2.307 -7.683 1.00 98.56 89 LEU A C 1
ATOM 624 O O . LEU A 1 89 ? -0.758 -2.587 -8.875 1.00 98.56 89 LEU A O 1
ATOM 628 N N . PRO A 1 90 ? 0.173 -1.336 -7.260 1.00 98.12 90 PRO A N 1
ATOM 629 C CA . PRO A 1 90 ? 0.999 -0.590 -8.204 1.00 98.12 90 PRO A CA 1
ATOM 630 C C . PRO A 1 90 ? 1.955 -1.507 -8.968 1.00 98.12 90 PRO A C 1
ATOM 632 O O . PRO A 1 90 ? 2.059 -1.355 -10.176 1.00 98.12 90 PRO A O 1
ATOM 635 N N . TYR A 1 91 ? 2.561 -2.511 -8.322 1.00 98.12 91 TYR A N 1
ATOM 636 C CA . TYR A 1 91 ? 3.443 -3.465 -9.008 1.00 98.12 91 TYR A CA 1
ATOM 637 C C . TYR A 1 91 ? 2.690 -4.357 -10.003 1.00 98.12 91 TYR A C 1
ATOM 639 O O . TYR A 1 91 ? 3.211 -4.691 -11.066 1.00 98.12 91 TYR A O 1
ATOM 647 N N . LEU A 1 92 ? 1.459 -4.754 -9.661 1.00 98.38 92 LEU A N 1
ATOM 648 C CA . LEU A 1 92 ? 0.611 -5.571 -10.530 1.00 98.38 92 LEU A CA 1
ATOM 649 C C . LEU A 1 92 ? 0.135 -4.790 -11.754 1.00 98.38 92 LEU A C 1
ATOM 651 O O . LEU A 1 92 ? 0.218 -5.292 -12.872 1.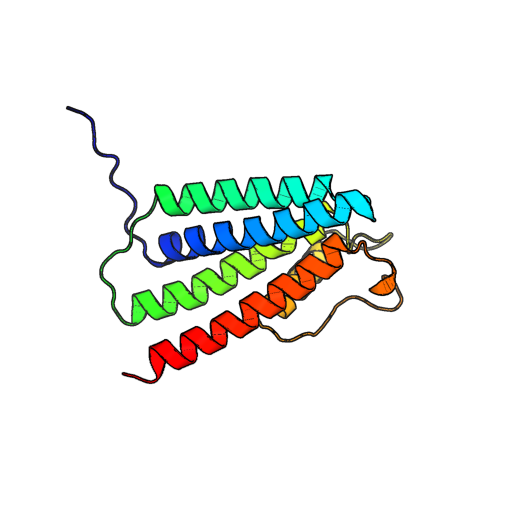00 98.38 92 LEU A O 1
ATOM 655 N N . LEU A 1 93 ? -0.366 -3.571 -11.543 1.00 98.06 93 LEU A N 1
ATOM 656 C CA . LEU A 1 93 ? -0.934 -2.747 -12.607 1.00 98.06 93 LEU A CA 1
ATOM 657 C C . LEU A 1 93 ? 0.141 -2.162 -13.524 1.00 98.06 93 LEU A C 1
ATOM 659 O O . LEU A 1 93 ? -0.101 -2.065 -14.722 1.00 98.06 93 LEU A O 1
ATOM 663 N N . ALA A 1 94 ? 1.313 -1.816 -12.983 1.00 96.38 94 ALA A N 1
ATOM 664 C CA . ALA A 1 94 ? 2.463 -1.345 -13.760 1.00 96.38 94 ALA A CA 1
ATOM 665 C C . ALA A 1 94 ? 3.198 -2.484 -14.486 1.00 96.38 94 ALA A C 1
ATOM 667 O O . ALA A 1 94 ? 4.201 -2.267 -15.155 1.00 96.38 94 ALA A O 1
ATOM 668 N N . GLY A 1 95 ? 2.768 -3.737 -14.294 1.00 95.69 95 GLY A N 1
ATOM 669 C CA . GLY A 1 95 ? 3.441 -4.888 -14.882 1.00 95.69 95 GLY A CA 1
ATOM 670 C C . GLY A 1 95 ? 4.886 -5.069 -14.402 1.00 95.69 95 GLY A C 1
ATOM 671 O O . GLY A 1 95 ? 5.642 -5.765 -15.071 1.00 95.69 95 GLY A O 1
ATOM 672 N N . THR A 1 96 ? 5.255 -4.519 -13.238 1.00 96.06 96 THR A N 1
ATOM 673 C CA . THR A 1 96 ? 6.627 -4.483 -12.694 1.00 96.06 96 THR A CA 1
ATOM 674 C C . THR A 1 96 ? 7.308 -5.852 -12.682 1.00 96.06 96 THR A C 1
ATOM 676 O O . THR A 1 96 ? 8.511 -5.945 -12.893 1.00 96.06 96 THR A O 1
ATOM 679 N N . PHE A 1 97 ? 6.550 -6.927 -12.445 1.00 96.62 97 PHE A N 1
ATOM 680 C CA . PHE A 1 97 ? 7.058 -8.306 -12.415 1.00 96.62 97 PHE A CA 1
ATOM 681 C C . PHE A 1 97 ? 6.547 -9.179 -13.571 1.00 96.62 97 PHE A C 1
ATOM 683 O O . PHE A 1 97 ? 6.771 -10.391 -13.583 1.00 96.62 97 PHE A O 1
ATOM 690 N N . SER A 1 98 ? 5.861 -8.586 -14.551 1.00 94.62 98 SER A N 1
ATOM 691 C CA . SER A 1 98 ? 5.361 -9.306 -15.721 1.00 94.62 98 SER A CA 1
ATOM 692 C C . SER A 1 98 ? 6.510 -9.623 -16.671 1.00 94.62 98 SER A C 1
ATOM 694 O O . SER A 1 98 ? 7.204 -8.730 -17.146 1.00 94.62 98 SER A O 1
ATOM 696 N N . ARG A 1 99 ? 6.713 -10.909 -16.971 1.00 91.31 99 ARG A N 1
ATOM 697 C CA . ARG A 1 99 ? 7.772 -11.364 -17.881 1.00 91.31 99 ARG A CA 1
ATOM 698 C C . ARG A 1 99 ? 7.322 -12.547 -18.733 1.00 91.31 99 ARG A C 1
ATOM 700 O O . ARG A 1 99 ? 6.475 -13.341 -18.320 1.00 91.31 99 ARG A O 1
ATOM 707 N N . SER A 1 100 ? 7.889 -12.655 -19.935 1.00 91.31 100 SER A N 1
ATOM 708 C CA . SER A 1 100 ? 7.545 -13.716 -20.889 1.00 91.31 100 SER A CA 1
ATOM 709 C C . SER A 1 100 ? 7.817 -15.105 -20.300 1.00 91.31 100 SER A C 1
ATOM 711 O O . SER A 1 100 ? 8.837 -15.323 -19.647 1.00 91.31 100 SER A O 1
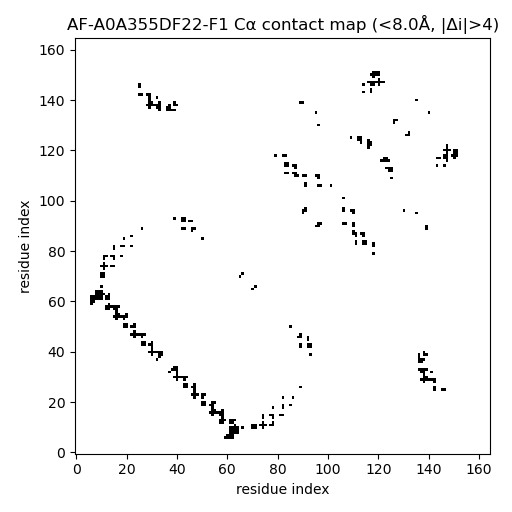ATOM 713 N N . GLY A 1 101 ? 6.891 -16.041 -20.517 1.00 91.31 101 GLY A N 1
ATOM 714 C CA . GLY A 1 101 ? 6.989 -17.414 -20.011 1.00 91.31 101 GLY A CA 1
ATOM 715 C C . GLY A 1 101 ? 6.636 -17.597 -18.529 1.00 91.31 101 GLY A C 1
ATOM 716 O O . GLY A 1 101 ? 6.717 -18.719 -18.034 1.00 91.31 101 GLY A O 1
ATOM 717 N N . VAL A 1 102 ? 6.216 -16.542 -17.820 1.00 93.31 102 VAL A N 1
ATOM 718 C CA . VAL A 1 102 ? 5.813 -16.615 -16.408 1.00 93.31 102 VAL A CA 1
ATOM 719 C C . VAL A 1 102 ? 4.305 -16.448 -16.260 1.00 93.31 102 VAL A C 1
ATOM 721 O O . VAL A 1 102 ? 3.707 -15.512 -16.782 1.00 93.31 102 VAL A O 1
ATOM 724 N N . GLY A 1 103 ? 3.679 -17.389 -15.549 1.00 95.62 103 GLY A N 1
ATOM 725 C CA . GLY A 1 103 ? 2.236 -17.387 -15.319 1.00 95.62 103 GLY A CA 1
ATOM 726 C C . GLY A 1 103 ? 1.782 -16.311 -14.320 1.00 95.62 103 GLY A C 1
ATOM 727 O O . GLY A 1 103 ? 2.560 -15.890 -13.461 1.00 95.62 103 GLY A O 1
ATOM 728 N N . PRO A 1 104 ? 0.496 -15.917 -14.353 1.00 95.56 104 PRO A N 1
ATOM 729 C CA . PRO A 1 104 ? -0.038 -14.816 -13.542 1.00 95.56 104 PRO A CA 1
ATOM 730 C C . PRO A 1 104 ? 0.073 -15.048 -12.028 1.00 95.56 104 PRO A C 1
ATOM 732 O O . PRO A 1 104 ? 0.217 -14.094 -11.273 1.00 95.56 104 PRO A O 1
ATOM 735 N N . LEU A 1 105 ? 0.054 -16.306 -11.569 1.00 97.12 105 LEU A N 1
ATOM 736 C CA . LEU A 1 105 ? 0.217 -16.633 -10.147 1.00 97.12 105 LEU A CA 1
ATOM 737 C C . LEU A 1 105 ? 1.618 -16.306 -9.621 1.00 97.12 105 LEU A C 1
ATOM 739 O O . LEU A 1 105 ? 1.753 -15.896 -8.474 1.00 97.12 105 LEU A O 1
ATOM 743 N N . ILE A 1 106 ? 2.649 -16.469 -10.453 1.00 96.56 106 ILE A N 1
ATOM 744 C CA . ILE A 1 106 ? 4.025 -16.131 -10.073 1.00 96.56 106 ILE A CA 1
ATOM 745 C C . ILE A 1 106 ? 4.194 -14.612 -10.070 1.00 96.56 106 ILE A C 1
ATOM 747 O O . ILE A 1 106 ? 4.761 -14.079 -9.128 1.00 96.56 106 ILE A O 1
ATOM 751 N N . VAL A 1 107 ? 3.628 -13.904 -11.055 1.00 97.25 107 VAL A N 1
ATOM 752 C CA . VAL A 1 107 ? 3.617 -12.427 -11.065 1.00 97.25 107 VAL A CA 1
ATOM 753 C C . VAL A 1 107 ? 2.922 -11.878 -9.814 1.00 97.25 107 VAL A C 1
ATOM 755 O O . VAL A 1 107 ? 3.418 -10.945 -9.185 1.00 97.25 107 VAL A O 1
ATOM 758 N N . LEU A 1 108 ? 1.802 -12.491 -9.416 1.00 98.00 108 LEU A N 1
ATOM 759 C CA . LEU A 1 108 ? 1.107 -12.148 -8.178 1.00 98.00 108 LEU A CA 1
ATOM 760 C C . LEU A 1 108 ? 1.966 -12.416 -6.940 1.00 98.00 108 LEU A C 1
ATOM 762 O O . LEU A 1 108 ? 2.014 -11.575 -6.046 1.00 98.00 108 LEU A O 1
ATOM 766 N N . ALA A 1 109 ? 2.641 -13.565 -6.887 1.00 98.12 109 ALA A N 1
ATOM 767 C CA . ALA A 1 109 ? 3.533 -13.903 -5.786 1.00 98.12 109 ALA A CA 1
ATOM 768 C C . ALA A 1 109 ? 4.707 -12.917 -5.678 1.00 98.12 109 ALA A C 1
ATOM 770 O O . ALA A 1 109 ? 4.972 -12.439 -4.580 1.00 98.12 109 ALA A O 1
ATOM 771 N N . ASP A 1 110 ? 5.345 -12.558 -6.797 1.00 97.88 110 ASP A N 1
ATOM 772 C CA . ASP A 1 110 ? 6.449 -11.591 -6.851 1.00 97.88 110 ASP A CA 1
ATOM 773 C C . ASP A 1 110 ? 5.982 -10.203 -6.354 1.00 97.88 110 ASP A C 1
ATOM 775 O O . ASP A 1 110 ? 6.606 -9.605 -5.475 1.00 97.88 110 ASP A O 1
ATOM 779 N N . ALA A 1 111 ? 4.826 -9.721 -6.828 1.00 98.38 111 ALA A N 1
ATOM 780 C CA . ALA A 1 111 ? 4.262 -8.435 -6.408 1.00 98.38 111 ALA A CA 1
ATOM 781 C C . ALA A 1 111 ? 3.840 -8.406 -4.928 1.00 98.38 111 ALA A C 1
ATOM 783 O O . ALA A 1 111 ? 4.075 -7.415 -4.228 1.00 98.38 111 ALA A O 1
ATOM 784 N N . LEU A 1 112 ? 3.217 -9.484 -4.437 1.00 98.50 112 LEU A N 1
ATOM 785 C CA . LEU A 1 112 ? 2.860 -9.620 -3.024 1.00 98.50 112 LEU A CA 1
ATOM 786 C C . LEU A 1 112 ? 4.105 -9.725 -2.148 1.00 98.50 112 LEU A C 1
ATOM 788 O O . LEU A 1 112 ? 4.143 -9.094 -1.098 1.00 98.50 112 LEU A O 1
ATOM 792 N N . PHE A 1 113 ? 5.124 -10.474 -2.573 1.00 98.50 113 PHE A N 1
ATOM 793 C CA . PHE A 1 113 ? 6.384 -10.594 -1.847 1.00 98.50 113 PHE A CA 1
ATOM 794 C C . PHE A 1 113 ? 7.050 -9.229 -1.681 1.00 98.50 113 PHE A C 1
ATOM 796 O O . PHE A 1 113 ? 7.407 -8.854 -0.564 1.00 98.50 113 PHE A O 1
ATOM 803 N N . GLU A 1 114 ? 7.167 -8.461 -2.767 1.00 98.38 114 GLU A N 1
ATOM 804 C CA . GLU A 1 114 ? 7.780 -7.134 -2.727 1.00 98.38 114 GLU A CA 1
ATOM 805 C C . GLU A 1 114 ? 6.997 -6.185 -1.803 1.00 98.38 114 GLU A C 1
ATOM 807 O O . GLU A 1 114 ? 7.590 -5.456 -1.007 1.00 98.38 114 GLU A O 1
ATOM 812 N N . SER A 1 115 ? 5.659 -6.235 -1.846 1.00 98.44 115 SER A N 1
ATOM 813 C CA . SER A 1 115 ? 4.810 -5.422 -0.971 1.00 98.44 115 SER A CA 1
ATOM 814 C C . SER A 1 115 ? 4.919 -5.824 0.500 1.00 98.44 115 SER A C 1
ATOM 816 O O . SER A 1 115 ? 5.137 -4.965 1.356 1.00 98.44 115 SER A O 1
ATOM 818 N N . VAL A 1 116 ? 4.820 -7.122 0.807 1.00 98.19 116 VAL A N 1
ATOM 819 C CA . VAL A 1 116 ? 4.980 -7.652 2.168 1.00 98.19 116 VAL A CA 1
ATOM 820 C C . VAL A 1 116 ? 6.336 -7.236 2.717 1.00 98.19 116 VAL A C 1
ATOM 822 O O . VAL A 1 116 ? 6.370 -6.596 3.760 1.00 98.19 116 VAL A O 1
ATOM 825 N N . SER A 1 117 ? 7.421 -7.500 1.983 1.00 98.00 117 SER A N 1
ATOM 826 C CA . SER A 1 117 ? 8.789 -7.151 2.381 1.00 98.00 117 SER A CA 1
ATOM 827 C C . SER A 1 117 ? 8.967 -5.656 2.665 1.00 98.00 117 SER A C 1
ATOM 829 O O . SER A 1 117 ? 9.670 -5.280 3.608 1.00 98.00 117 SER A O 1
ATOM 831 N N . GLY A 1 118 ? 8.314 -4.801 1.871 1.00 97.12 118 GLY A N 1
ATOM 832 C CA . GLY A 1 118 ? 8.272 -3.359 2.083 1.00 97.12 118 GLY A CA 1
ATOM 833 C C . GLY A 1 118 ? 7.590 -2.989 3.399 1.00 97.12 118 GLY A C 1
ATOM 834 O O . GLY A 1 118 ? 8.219 -2.410 4.280 1.00 97.12 118 GLY A O 1
ATOM 835 N N . TYR A 1 119 ? 6.325 -3.374 3.576 1.00 96.31 119 TYR A N 1
ATOM 836 C CA . TYR A 1 119 ? 5.558 -3.043 4.782 1.00 96.31 119 TYR A CA 1
ATOM 837 C C . TYR A 1 119 ? 6.136 -3.659 6.056 1.00 96.31 119 TYR A C 1
ATOM 839 O O . TYR A 1 119 ? 6.109 -3.028 7.105 1.00 96.31 119 TYR A O 1
ATOM 847 N N . THR A 1 120 ? 6.709 -4.856 5.996 1.00 95.19 120 THR A N 1
ATOM 848 C CA . THR A 1 120 ? 7.360 -5.464 7.164 1.00 95.19 120 THR A CA 1
ATOM 849 C C . THR A 1 120 ? 8.754 -4.899 7.432 1.00 95.19 120 THR A C 1
ATOM 851 O O . THR A 1 120 ? 9.406 -5.345 8.374 1.00 95.19 120 THR A O 1
ATOM 854 N N . ALA A 1 121 ? 9.224 -3.946 6.615 1.00 95.12 121 ALA A N 1
ATOM 855 C CA . ALA A 1 121 ? 10.582 -3.410 6.643 1.00 95.12 121 ALA A CA 1
ATOM 856 C C . ALA A 1 121 ? 11.658 -4.516 6.612 1.00 95.12 121 ALA A C 1
ATOM 858 O O . ALA A 1 121 ? 12.730 -4.384 7.198 1.00 95.12 121 ALA A O 1
ATOM 859 N N . THR A 1 122 ? 11.368 -5.630 5.932 1.00 95.94 122 THR A N 1
ATOM 860 C CA . THR A 1 122 ? 12.308 -6.745 5.763 1.00 95.94 122 THR A CA 1
ATOM 861 C C . THR A 1 122 ? 13.404 -6.390 4.767 1.00 95.94 122 THR A C 1
ATOM 863 O O . THR A 1 122 ? 14.545 -6.810 4.932 1.00 95.94 122 THR A O 1
ATOM 866 N N . GLY A 1 123 ? 13.068 -5.629 3.721 1.00 93.12 123 GLY A N 1
ATOM 867 C CA . GLY A 1 123 ? 14.039 -5.151 2.731 1.00 93.12 123 GLY A CA 1
ATOM 868 C C . GLY A 1 123 ? 14.560 -6.217 1.759 1.00 93.12 123 GLY A C 1
ATOM 869 O O . GLY A 1 123 ? 15.409 -5.914 0.924 1.00 93.12 123 GLY A O 1
ATOM 870 N N . SER A 1 124 ? 14.037 -7.445 1.819 1.00 96.38 124 SER A N 1
ATOM 871 C CA . SER A 1 124 ? 14.253 -8.466 0.787 1.00 96.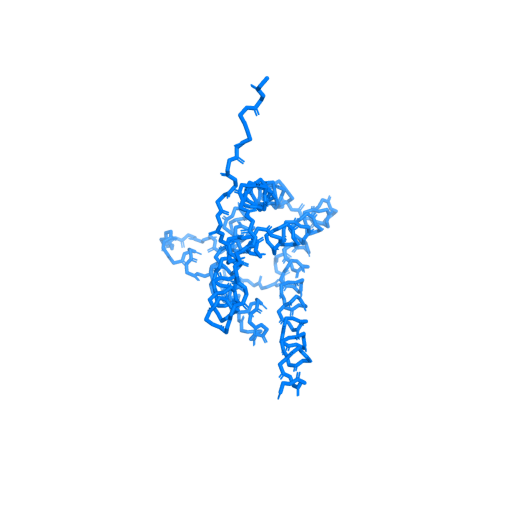38 124 SER A CA 1
ATOM 872 C C . SER A 1 124 ? 13.559 -8.084 -0.524 1.00 96.38 124 SER A C 1
ATOM 874 O O . SER A 1 124 ? 12.570 -7.349 -0.505 1.00 96.38 124 SER A O 1
ATOM 876 N N . THR A 1 125 ? 14.052 -8.567 -1.663 1.00 97.12 125 THR A N 1
ATOM 877 C CA . THR A 1 125 ? 13.476 -8.213 -2.965 1.00 97.12 125 THR A CA 1
ATOM 878 C C . THR A 1 125 ? 13.488 -9.371 -3.950 1.00 97.12 125 THR A C 1
ATOM 880 O O . THR A 1 125 ? 14.377 -10.222 -3.904 1.00 97.12 125 THR A O 1
ATOM 883 N N . VAL A 1 126 ? 12.495 -9.379 -4.839 1.00 96.19 126 VAL A N 1
ATOM 884 C CA . VAL A 1 126 ? 12.414 -10.277 -6.003 1.00 96.19 126 VAL A CA 1
ATOM 885 C C . VAL A 1 126 ? 13.061 -9.686 -7.258 1.00 96.19 126 VAL A C 1
ATOM 887 O O . VAL A 1 126 ? 13.235 -10.405 -8.244 1.00 96.19 126 VAL A O 1
ATOM 890 N N . PHE A 1 127 ? 13.458 -8.405 -7.244 1.00 95.62 127 PHE A N 1
ATOM 891 C CA . PHE A 1 127 ? 14.294 -7.855 -8.312 1.00 95.62 127 PHE A CA 1
ATOM 892 C C . PHE A 1 127 ? 15.617 -8.625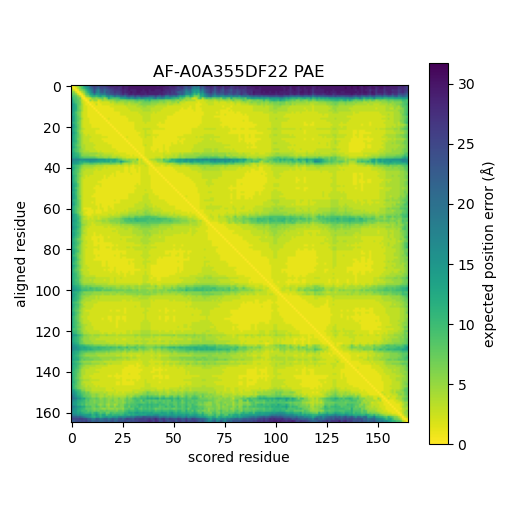 -8.387 1.00 95.62 127 PHE A C 1
ATOM 894 O O . PHE A 1 127 ? 16.255 -8.920 -7.377 1.00 95.62 127 PHE A O 1
ATOM 901 N N . GLY A 1 128 ? 16.037 -8.956 -9.602 1.00 91.25 128 GLY A N 1
ATOM 902 C CA . GLY A 1 128 ? 17.176 -9.833 -9.843 1.00 91.25 128 GLY A CA 1
ATOM 903 C C . GLY A 1 128 ? 17.603 -9.811 -11.303 1.00 91.25 128 GLY A C 1
ATOM 904 O O . GLY A 1 128 ? 17.214 -8.927 -12.057 1.00 91.25 128 GLY A O 1
ATOM 905 N N . SER A 1 129 ? 18.376 -10.807 -11.735 1.00 87.56 129 SER A N 1
ATOM 906 C CA . SER A 1 129 ? 18.980 -10.833 -13.079 1.00 87.56 129 SER A CA 1
ATOM 907 C C . SER A 1 129 ? 17.983 -10.716 -14.239 1.00 87.56 129 SER A C 1
ATOM 909 O O . SER A 1 129 ? 18.355 -10.269 -15.315 1.00 87.56 129 SER A O 1
ATOM 911 N N . HIS A 1 130 ? 16.733 -11.135 -14.033 1.00 84.69 130 HIS A N 1
ATOM 912 C CA . HIS A 1 130 ? 15.676 -11.121 -15.050 1.00 84.69 130 HIS A CA 1
ATOM 913 C C . HIS A 1 130 ? 14.799 -9.859 -15.009 1.00 84.69 130 HIS A C 1
ATOM 915 O O . HIS A 1 130 ? 13.938 -9.699 -15.867 1.00 84.69 130 HIS A O 1
ATOM 921 N N . ASN A 1 131 ? 14.959 -9.022 -13.981 1.00 91.25 131 ASN A N 1
ATOM 922 C CA . ASN A 1 131 ? 14.210 -7.789 -13.760 1.00 91.25 131 ASN A CA 1
ATOM 923 C C . ASN A 1 131 ? 15.024 -6.918 -12.800 1.00 91.25 131 ASN A C 1
ATOM 925 O O . ASN A 1 131 ? 14.912 -7.070 -11.576 1.00 91.25 131 ASN A O 1
ATOM 929 N N . LEU A 1 132 ? 15.928 -6.102 -13.341 1.00 94.25 132 LEU A N 1
ATOM 930 C CA . LEU A 1 132 ? 16.836 -5.327 -12.509 1.00 94.25 132 LEU A CA 1
ATOM 931 C C . LEU A 1 132 ? 16.076 -4.182 -11.846 1.00 94.25 132 LEU A C 1
ATOM 933 O O . LEU A 1 132 ? 15.251 -3.498 -12.452 1.00 94.25 132 LEU A O 1
ATOM 937 N N . ILE A 1 133 ? 16.402 -3.944 -10.579 1.00 94.69 133 ILE A N 1
ATOM 938 C CA . ILE A 1 133 ? 15.830 -2.834 -9.815 1.00 94.69 133 ILE A CA 1
ATOM 939 C C . ILE A 1 133 ? 16.195 -1.469 -10.421 1.00 94.69 133 ILE A C 1
ATOM 941 O O . ILE A 1 133 ? 15.439 -0.516 -10.288 1.00 94.69 133 ILE A O 1
ATOM 945 N N . THR A 1 134 ? 17.341 -1.379 -11.101 1.00 92.69 134 THR A N 1
ATOM 946 C CA . THR A 1 134 ? 17.829 -0.162 -11.767 1.00 92.69 134 THR A CA 1
ATOM 947 C C . THR A 1 134 ? 17.024 0.221 -13.000 1.00 92.69 134 THR A C 1
ATOM 949 O O . THR A 1 134 ? 17.127 1.358 -13.445 1.00 92.69 134 THR A O 1
ATOM 952 N N . ASP A 1 135 ? 16.239 -0.713 -13.534 1.00 91.81 135 ASP A N 1
ATOM 953 C CA . ASP A 1 135 ? 15.474 -0.521 -14.766 1.00 91.81 135 ASP A CA 1
ATOM 954 C C . ASP A 1 135 ? 14.044 -0.036 -14.468 1.00 91.81 135 ASP A C 1
ATOM 956 O O . ASP A 1 135 ? 13.264 0.209 -15.385 1.00 91.81 135 ASP A O 1
ATOM 960 N N . GLN A 1 136 ? 13.685 0.092 -13.185 1.00 93.88 136 GLN A N 1
ATOM 961 C CA . GLN A 1 136 ? 12.361 0.530 -12.754 1.00 93.88 136 GLN A CA 1
ATOM 962 C C . GLN A 1 136 ? 12.264 2.057 -12.729 1.00 93.88 136 GLN A C 1
ATOM 964 O O . GLN A 1 136 ? 13.210 2.738 -12.328 1.00 93.88 136 GLN A O 1
ATOM 969 N N . GLY A 1 137 ? 11.085 2.582 -13.072 1.00 94.38 137 GLY A N 1
ATOM 970 C CA . GLY A 1 137 ? 10.775 4.006 -12.950 1.00 94.38 137 GLY A CA 1
ATOM 971 C C . GLY A 1 137 ? 10.906 4.519 -11.513 1.00 94.38 137 GLY A C 1
ATOM 972 O O . GLY A 1 137 ? 10.715 3.777 -10.536 1.00 94.38 137 GLY A O 1
ATOM 973 N N . ALA A 1 138 ? 11.264 5.795 -11.355 1.00 95.19 138 ALA A N 1
ATOM 974 C CA . ALA A 1 138 ? 11.579 6.333 -10.036 1.00 95.19 138 ALA A CA 1
ATOM 975 C C . ALA A 1 138 ? 10.349 6.440 -9.127 1.00 95.19 138 ALA A C 1
ATOM 977 O O . ALA A 1 138 ? 10.494 6.413 -7.904 1.00 95.19 138 ALA A O 1
ATOM 978 N N . GLY A 1 139 ? 9.138 6.505 -9.682 1.00 96.56 139 GLY A N 1
ATOM 979 C CA . GLY A 1 139 ? 7.891 6.459 -8.927 1.00 96.56 139 GLY A CA 1
ATOM 980 C C . GLY A 1 139 ? 7.653 5.095 -8.287 1.00 96.56 139 GLY A C 1
ATOM 981 O O . GLY A 1 139 ? 7.326 5.027 -7.097 1.00 96.56 139 GLY A O 1
ATOM 982 N N . ILE A 1 140 ? 7.908 4.003 -9.016 1.00 96.81 140 ILE A N 1
ATOM 983 C CA . ILE A 1 140 ? 7.898 2.637 -8.460 1.00 96.81 140 ILE A CA 1
ATOM 984 C C . ILE A 1 140 ? 8.960 2.492 -7.365 1.00 96.81 140 ILE A C 1
ATOM 986 O O . ILE A 1 140 ? 8.672 1.973 -6.280 1.00 96.81 140 ILE A O 1
ATOM 990 N N . LEU A 1 141 ? 10.177 2.991 -7.600 1.00 96.44 141 LEU A N 1
ATOM 991 C CA . LEU A 1 141 ? 11.251 2.944 -6.606 1.00 96.44 141 LEU A CA 1
ATOM 992 C C . LEU A 1 141 ? 10.939 3.789 -5.365 1.00 96.44 141 LEU A C 1
ATOM 994 O O . LEU A 1 141 ? 11.185 3.332 -4.247 1.00 96.44 141 LEU A O 1
ATOM 998 N N . MET A 1 142 ? 10.345 4.973 -5.528 1.00 96.50 142 MET A N 1
ATOM 999 C CA . MET A 1 142 ? 9.868 5.789 -4.412 1.00 96.50 142 MET A CA 1
ATOM 1000 C C . MET A 1 142 ? 8.789 5.048 -3.626 1.00 96.50 142 MET A C 1
ATOM 1002 O O . MET A 1 142 ? 8.864 4.992 -2.400 1.00 96.50 142 MET A O 1
ATOM 1006 N N . TYR A 1 143 ? 7.803 4.451 -4.303 1.00 97.75 143 TYR A N 1
ATOM 1007 C CA . TYR A 1 143 ? 6.744 3.706 -3.628 1.00 97.75 143 TYR A CA 1
ATOM 1008 C C . TYR A 1 143 ? 7.311 2.552 -2.791 1.00 97.75 143 TYR A C 1
ATOM 1010 O O . TYR A 1 143 ? 6.922 2.386 -1.634 1.00 97.75 143 TYR A O 1
ATOM 1018 N N . ARG A 1 144 ? 8.317 1.829 -3.302 1.00 97.25 144 ARG A N 1
ATOM 1019 C CA . ARG A 1 144 ? 9.047 0.829 -2.505 1.00 97.25 144 ARG A CA 1
ATOM 1020 C C . ARG A 1 144 ? 9.622 1.421 -1.219 1.00 97.25 144 ARG A C 1
ATOM 1022 O O . ARG A 1 144 ? 9.379 0.876 -0.143 1.00 97.25 144 ARG A O 1
ATOM 1029 N N . GLN A 1 145 ? 10.345 2.540 -1.298 1.00 96.69 145 GLN A N 1
ATOM 1030 C CA . GLN A 1 145 ? 10.922 3.182 -0.107 1.00 96.69 145 GLN A CA 1
ATOM 1031 C C . GLN A 1 145 ? 9.845 3.704 0.849 1.00 96.69 145 GLN A C 1
ATOM 1033 O O . GLN A 1 145 ? 9.975 3.581 2.065 1.00 96.69 145 GLN A O 1
ATOM 1038 N N . PHE A 1 146 ? 8.742 4.216 0.309 1.00 96.75 146 PHE A N 1
ATOM 1039 C CA . PHE A 1 146 ? 7.597 4.661 1.089 1.00 96.75 146 PHE A CA 1
ATOM 1040 C C . PHE A 1 146 ? 6.984 3.519 1.913 1.00 96.75 146 PHE A C 1
ATOM 1042 O O . PHE A 1 146 ? 6.694 3.710 3.095 1.00 96.75 146 PHE A O 1
ATOM 1049 N N . THR A 1 147 ? 6.831 2.320 1.334 1.00 96.94 147 THR A N 1
ATOM 1050 C CA . THR A 1 147 ? 6.321 1.156 2.083 1.00 96.94 147 THR A CA 1
ATOM 1051 C C . THR A 1 147 ? 7.251 0.747 3.228 1.00 96.94 147 THR A C 1
ATOM 1053 O O . THR A 1 147 ? 6.754 0.492 4.323 1.00 96.94 147 THR A O 1
ATOM 1056 N N . GLN A 1 148 ? 8.577 0.790 3.033 1.00 96.00 148 GLN A N 1
ATOM 1057 C CA . GLN A 1 148 ? 9.549 0.541 4.109 1.00 96.00 148 GLN A CA 1
ATOM 1058 C C . GLN A 1 148 ? 9.514 1.611 5.196 1.00 96.00 148 GLN A C 1
ATOM 1060 O O . GLN A 1 148 ? 9.571 1.291 6.383 1.00 96.00 148 GLN A O 1
ATOM 1065 N N . TRP A 1 149 ? 9.374 2.879 4.809 1.00 94.19 149 TRP A N 1
ATOM 1066 C CA . TRP A 1 149 ? 9.275 3.982 5.757 1.00 94.19 149 TRP A CA 1
ATOM 1067 C C . TRP A 1 149 ? 8.029 3.863 6.643 1.00 94.19 149 TRP A C 1
ATOM 1069 O O . TRP A 1 149 ? 8.134 3.930 7.870 1.00 94.19 149 TRP A O 1
ATOM 1079 N N . ILE A 1 150 ? 6.860 3.598 6.047 1.00 91.62 150 ILE A N 1
ATOM 1080 C CA . ILE A 1 150 ? 5.632 3.325 6.808 1.00 91.62 150 ILE A CA 1
ATOM 1081 C C . ILE A 1 150 ? 5.783 2.069 7.665 1.00 91.62 150 ILE A C 1
ATOM 1083 O O . ILE A 1 150 ? 5.370 2.075 8.826 1.00 91.62 150 ILE A O 1
ATOM 1087 N N . GLY A 1 151 ? 6.390 1.019 7.114 1.00 89.19 151 GLY A N 1
ATOM 1088 C CA . GLY A 1 151 ? 6.663 -0.225 7.820 1.00 89.19 151 GLY A CA 1
ATOM 1089 C C . GLY A 1 151 ? 7.432 -0.008 9.122 1.00 89.19 151 GLY A C 1
ATOM 1090 O O . GLY A 1 151 ? 6.981 -0.386 10.206 1.00 89.19 151 GLY A O 1
ATOM 1091 N N . GLY A 1 152 ? 8.559 0.700 9.023 1.00 89.56 152 GLY A N 1
ATOM 1092 C CA . GLY A 1 152 ? 9.404 1.052 10.162 1.00 89.56 152 GLY A CA 1
ATOM 1093 C C . GLY A 1 152 ? 8.697 1.946 11.184 1.00 89.56 152 GLY A C 1
ATOM 1094 O O . GLY A 1 152 ? 8.766 1.675 12.385 1.00 89.56 152 GLY A O 1
ATOM 1095 N N . MET A 1 153 ? 7.956 2.970 10.734 1.00 88.56 153 MET A N 1
ATOM 1096 C CA . MET A 1 153 ? 7.148 3.802 11.638 1.00 88.56 153 MET A CA 1
ATOM 1097 C C . MET A 1 153 ? 6.093 2.985 12.390 1.00 88.56 153 MET A C 1
ATOM 1099 O O . MET A 1 153 ? 5.859 3.234 13.572 1.00 88.56 153 MET A O 1
ATOM 1103 N N . GLY A 1 154 ? 5.483 1.991 11.736 1.00 82.50 154 GLY A N 1
ATOM 1104 C CA . GLY A 1 154 ? 4.509 1.097 12.354 1.00 82.50 154 GLY A CA 1
ATOM 1105 C C . GLY A 1 154 ? 5.080 0.370 13.571 1.00 82.50 154 GLY A C 1
ATOM 1106 O O . GLY A 1 154 ? 4.454 0.368 14.629 1.00 82.50 154 GLY A O 1
ATOM 1107 N N . ILE A 1 155 ? 6.295 -0.174 13.466 1.00 82.62 155 ILE A N 1
ATOM 1108 C CA . ILE A 1 155 ? 6.962 -0.852 14.588 1.00 82.62 155 ILE A CA 1
ATOM 1109 C C . ILE A 1 155 ? 7.279 0.133 15.719 1.00 82.62 155 ILE A C 1
ATOM 1111 O O . ILE A 1 155 ? 6.997 -0.171 16.876 1.00 82.62 155 ILE A O 1
ATOM 1115 N N . VAL A 1 156 ? 7.804 1.325 15.410 1.00 84.94 156 VAL A N 1
ATOM 1116 C CA . VAL A 1 156 ? 8.112 2.347 16.430 1.00 84.94 156 VAL A CA 1
ATOM 1117 C C . VAL A 1 156 ? 6.856 2.748 17.206 1.00 84.94 156 VAL A C 1
ATOM 1119 O O . VAL A 1 156 ? 6.874 2.779 18.436 1.00 84.94 156 VAL A O 1
ATOM 1122 N N . LEU A 1 157 ? 5.747 3.005 16.507 1.00 83.62 157 LEU A N 1
ATOM 1123 C CA . LEU A 1 157 ? 4.478 3.360 17.143 1.00 83.62 157 LEU A CA 1
ATOM 1124 C C . LEU A 1 157 ? 3.913 2.205 17.973 1.00 83.62 157 LEU A C 1
ATOM 1126 O O . LEU A 1 157 ? 3.439 2.441 19.081 1.00 83.62 157 LEU A O 1
ATOM 1130 N N . LEU A 1 158 ? 3.988 0.961 17.491 1.00 80.06 158 LEU A N 1
ATOM 1131 C CA . LEU 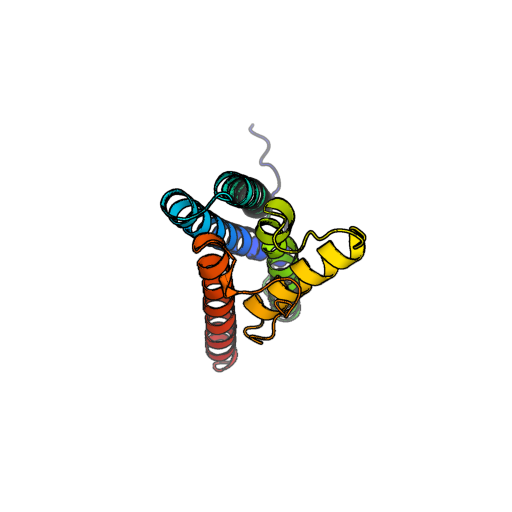A 1 158 ? 3.574 -0.212 18.267 1.00 80.06 158 LEU A CA 1
ATOM 1132 C C . LEU A 1 158 ? 4.391 -0.340 19.556 1.00 80.06 158 LEU A C 1
ATOM 1134 O O . LEU A 1 158 ? 3.821 -0.479 20.631 1.00 80.06 158 LEU A O 1
ATOM 1138 N N . VAL A 1 159 ? 5.716 -0.225 19.468 1.00 83.81 159 VAL A N 1
ATOM 1139 C CA . VAL A 1 159 ? 6.610 -0.307 20.629 1.00 83.81 159 VAL A CA 1
ATOM 1140 C C . VAL A 1 159 ? 6.293 0.798 21.641 1.00 83.81 159 VAL A C 1
ATOM 1142 O O . VAL A 1 159 ? 6.109 0.501 22.817 1.00 83.81 159 VAL A O 1
ATOM 1145 N N . VAL A 1 160 ? 6.138 2.051 21.202 1.00 83.06 160 VAL A N 1
ATOM 1146 C CA . VAL A 1 160 ? 5.824 3.190 22.088 1.00 83.06 160 VAL A CA 1
ATOM 1147 C C . VAL A 1 160 ? 4.415 3.114 22.681 1.00 83.06 160 VAL A C 1
ATOM 1149 O O . VAL A 1 160 ? 4.208 3.575 23.797 1.00 83.06 160 VAL A O 1
ATOM 1152 N N . THR A 1 161 ? 3.440 2.550 21.968 1.00 77.38 161 THR A N 1
ATOM 1153 C CA . THR A 1 161 ? 2.056 2.435 22.466 1.00 77.38 161 THR A CA 1
ATOM 1154 C C . THR A 1 161 ? 1.837 1.226 23.368 1.00 77.38 161 THR A C 1
ATOM 1156 O O . THR A 1 161 ? 0.936 1.261 24.201 1.00 77.38 161 THR A O 1
ATOM 1159 N N . VAL A 1 162 ? 2.657 0.179 23.234 1.00 71.50 162 VAL A N 1
ATOM 1160 C CA . VAL A 1 162 ? 2.597 -1.030 24.070 1.00 71.50 162 VAL A CA 1
ATOM 1161 C C . VAL A 1 162 ? 3.516 -0.935 25.295 1.00 71.50 162 VAL A C 1
ATOM 1163 O O . VAL A 1 162 ? 3.190 -1.508 26.326 1.00 71.50 162 VAL A O 1
ATOM 1166 N N . LEU A 1 163 ? 4.643 -0.212 25.229 1.00 70.44 163 LEU A N 1
ATOM 1167 C CA . LEU A 1 163 ? 5.588 -0.094 26.354 1.00 70.44 163 LEU A CA 1
ATOM 1168 C C . LEU A 1 163 ? 5.048 0.602 27.623 1.00 70.44 163 LEU A C 1
ATOM 1170 O O . LEU A 1 163 ? 5.558 0.277 28.694 1.00 70.44 163 LEU A O 1
ATOM 1174 N N . PRO A 1 164 ? 4.055 1.513 27.587 1.00 57.22 164 PRO A N 1
ATOM 1175 C CA . PRO A 1 164 ? 3.388 1.995 28.785 1.00 57.22 164 PRO A CA 1
ATOM 1176 C C . PRO A 1 164 ? 2.056 1.255 28.958 1.00 57.22 164 PRO A C 1
ATOM 1178 O O . PRO A 1 164 ? 0.980 1.824 28.768 1.00 57.22 164 PRO A O 1
ATOM 1181 N N . SER A 1 165 ? 2.134 -0.027 29.312 1.00 53.34 165 SER A N 1
ATOM 1182 C CA . SER A 1 165 ? 1.008 -0.809 29.834 1.00 53.34 165 SER A CA 1
ATOM 1183 C C . SER A 1 165 ? 1.420 -1.558 31.087 1.00 53.34 165 SER A C 1
ATOM 1185 O O . SER A 1 165 ? 2.481 -2.219 31.011 1.00 53.34 165 SER A O 1
#

Mean predicted aligned error: 4.68 Å

pLDDT: mean 92.62, std 10.1, range [39.12, 98.75]

Sequence (165 aa):
MTVLHSRWVTTTGHVAGIALLFVAAGMSLGAVIELFDGTEAPAMLVAAAVTAVAGAGLRYATRPGTIDRATVFTAVAGTWLVVSAVGSLPYLLAGTFSRSGVGPLIVLADALFESVSGYTATGSTVFGSHNLITDQGAGILMYRQFTQWIGGMGIVLLVVTVLPS

Nearest PDB structures (foldseek):
  1wnv-assembly1_A  TM=2.748E-01  e=4.868E+00  Corynebacterium diphtheriae